Protein AF-A0A7X9GFM9-F1 (afdb_monomer_lite)

Secondary structure (DSSP, 8-state):
-HHHHHTT-S--------EEETTT--EEPPEEETTEEE-TTT----TTSEE--EE-SSSEE-TTTSPPPHHHHHHHHT---SS-EEEEEEE-TTS-EEEEEE---

Radius of gyration: 15.22 Å; chains: 1; bounding box: 36×32×39 Å

Foldseek 3Di:
DVVCVVVPPPDDDDWFQAKAFQPQGKGFHFQQDQFGTARPPPRDLQPVGMAGWGQQVNDIDGCSVPPDDNVSSVVVNPDDDPDWDWRMWTQGPVRDIDTDTDDDD

Sequence (105 aa):
WDYAYNIGIGYLGTNTPIDHCFVCGFQGDFEPTDEGFKCPECGNSDPDKCNVTKRTCGYLGNPVQRPMVHGRHEEISHRVKHMSGETGRVTLADGETREWFEETK

Structure (mmCIF, N/CA/C/O backbone):
data_AF-A0A7X9GFM9-F1
#
_entry.id   AF-A0A7X9GFM9-F1
#
loop_
_atom_site.group_PDB
_atom_site.id
_atom_site.type_symbol
_atom_site.label_atom_id
_atom_site.label_alt_id
_atom_site.label_comp_id
_atom_site.label_asym_id
_atom_site.label_entity_id
_atom_site.label_seq_id
_atom_site.pdbx_PDB_ins_code
_atom_site.Cartn_x
_atom_site.Cartn_y
_atom_site.Cartn_z
_atom_site.occupancy
_atom_site.B_iso_or_equiv
_atom_site.auth_seq_id
_atom_site.auth_comp_id
_atom_site.auth_asym_id
_atom_site.auth_atom_id
_atom_site.pdbx_PDB_model_num
ATOM 1 N N . TRP A 1 1 ? 11.678 13.894 -7.588 1.00 88.81 1 TRP A N 1
ATOM 2 C CA . TRP A 1 1 ? 12.018 13.200 -8.852 1.00 88.81 1 TRP A CA 1
ATOM 3 C C . TRP A 1 1 ? 13.160 13.870 -9.616 1.00 88.81 1 TRP A C 1
ATOM 5 O O . TRP A 1 1 ? 13.580 13.363 -10.650 1.00 88.81 1 TRP A O 1
ATOM 15 N N . ASP A 1 2 ? 13.722 14.942 -9.064 1.00 92.56 2 ASP A N 1
ATOM 16 C CA . ASP A 1 2 ? 14.742 15.789 -9.683 1.00 92.56 2 ASP A CA 1
ATOM 17 C C . ASP A 1 2 ? 15.992 15.015 -10.110 1.00 92.56 2 ASP A C 1
ATOM 19 O O . ASP A 1 2 ? 16.500 15.234 -11.203 1.00 92.56 2 ASP A O 1
ATOM 23 N N . TYR A 1 3 ? 16.440 14.040 -9.307 1.00 92.06 3 TYR A N 1
ATOM 24 C CA . TYR A 1 3 ? 17.568 13.173 -9.667 1.00 92.06 3 TYR A CA 1
ATOM 25 C C . TYR A 1 3 ? 17.367 12.484 -11.023 1.00 92.06 3 TYR A C 1
ATOM 27 O O . TYR A 1 3 ? 18.222 12.585 -11.897 1.00 92.06 3 TYR A O 1
ATOM 35 N N . ALA A 1 4 ? 16.222 11.822 -11.210 1.00 93.94 4 ALA A N 1
ATOM 36 C CA . ALA A 1 4 ? 15.923 11.074 -12.427 1.00 93.94 4 ALA A CA 1
ATOM 37 C C . ALA A 1 4 ? 15.825 11.990 -13.652 1.00 93.94 4 ALA A C 1
ATOM 39 O O . ALA A 1 4 ? 16.327 11.640 -14.718 1.00 93.94 4 ALA A O 1
ATOM 40 N N . TYR A 1 5 ? 15.247 13.181 -13.474 1.00 94.44 5 TYR A N 1
ATOM 41 C CA . TYR A 1 5 ? 15.206 14.211 -14.507 1.00 94.44 5 TYR A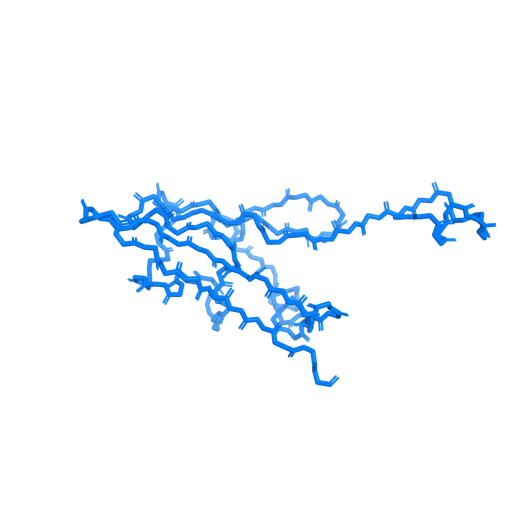 CA 1
ATOM 42 C C . TYR A 1 5 ? 16.617 14.667 -14.908 1.00 94.44 5 TYR A C 1
ATOM 44 O O . TYR A 1 5 ? 16.952 14.670 -16.090 1.00 94.44 5 TYR A O 1
ATOM 52 N N . ASN A 1 6 ? 17.470 14.972 -13.926 1.00 97.06 6 ASN A N 1
ATOM 53 C CA . ASN A 1 6 ? 18.812 15.511 -14.155 1.00 97.06 6 ASN A CA 1
ATOM 54 C C . ASN A 1 6 ? 19.743 14.549 -14.910 1.00 97.06 6 ASN A C 1
ATOM 56 O O . ASN A 1 6 ? 20.602 15.007 -15.659 1.00 97.06 6 ASN A O 1
ATOM 60 N N . ILE A 1 7 ? 19.586 13.233 -14.731 1.00 96.75 7 ILE A N 1
ATOM 61 C CA . ILE A 1 7 ? 20.410 12.219 -15.416 1.00 96.75 7 ILE A CA 1
ATOM 62 C C . ILE A 1 7 ? 19.761 11.659 -16.694 1.00 96.75 7 ILE A C 1
ATOM 64 O O . ILE A 1 7 ? 20.330 10.773 -17.328 1.00 96.75 7 ILE A O 1
ATOM 68 N N . GLY A 1 8 ? 18.580 12.158 -17.078 1.00 96.31 8 GLY A N 1
ATOM 69 C CA . GLY A 1 8 ? 17.916 11.799 -18.334 1.00 96.31 8 GLY A CA 1
ATOM 70 C C . GLY A 1 8 ? 17.096 10.502 -18.311 1.00 96.31 8 GLY A C 1
ATOM 71 O O . GLY A 1 8 ? 16.912 9.885 -19.360 1.00 96.31 8 GLY A O 1
ATOM 72 N N . ILE A 1 9 ? 16.578 10.065 -17.155 1.00 96.75 9 ILE A N 1
ATOM 73 C CA . ILE A 1 9 ? 15.629 8.939 -17.103 1.00 96.75 9 ILE A CA 1
ATOM 74 C C . ILE A 1 9 ? 14.291 9.381 -17.716 1.00 96.75 9 ILE A C 1
ATOM 76 O O . ILE A 1 9 ? 13.562 10.181 -17.134 1.00 96.75 9 ILE A O 1
ATOM 80 N N . GLY A 1 10 ? 13.947 8.820 -18.880 1.00 95.12 10 GLY A N 1
ATOM 81 C CA . GLY A 1 10 ? 12.733 9.177 -19.628 1.00 95.12 10 GLY A CA 1
ATOM 82 C C . GLY A 1 10 ? 11.418 8.624 -19.062 1.00 95.12 10 GLY A C 1
ATOM 83 O O . GLY A 1 10 ? 10.349 9.101 -19.436 1.00 95.12 10 GLY A O 1
ATOM 84 N N . TYR A 1 11 ? 11.468 7.631 -18.168 1.00 92.69 11 TYR A N 1
ATOM 85 C CA . TYR A 1 11 ? 10.281 7.070 -17.519 1.00 92.69 11 TYR A CA 1
ATOM 86 C C . TYR A 1 11 ? 10.605 6.566 -16.111 1.00 92.69 11 TYR A C 1
ATOM 88 O O . TYR A 1 11 ? 11.437 5.678 -15.935 1.00 92.69 11 TYR A O 1
ATOM 96 N N . LEU A 1 12 ? 9.924 7.126 -15.110 1.00 92.06 12 LEU A N 1
ATOM 97 C CA . LEU A 1 12 ? 10.033 6.737 -13.706 1.00 92.06 12 LEU A CA 1
ATOM 98 C C . LEU A 1 12 ? 8.641 6.741 -13.069 1.00 92.06 12 LEU A C 1
ATOM 100 O O . LEU A 1 12 ? 7.865 7.672 -13.271 1.00 92.06 12 LEU A O 1
ATOM 104 N N . GLY A 1 13 ? 8.351 5.732 -12.250 1.00 89.44 13 GLY A N 1
ATOM 105 C CA . GLY A 1 13 ? 7.181 5.712 -11.377 1.00 89.44 13 GLY A CA 1
ATOM 106 C C . GLY A 1 13 ? 7.573 5.310 -9.961 1.00 89.44 13 GLY A C 1
ATOM 107 O O . GLY A 1 13 ? 8.347 4.374 -9.772 1.00 89.44 13 GLY A O 1
ATOM 108 N N . THR A 1 14 ? 7.022 6.001 -8.966 1.00 89.31 14 THR A N 1
ATOM 109 C CA . THR A 1 14 ? 7.169 5.643 -7.550 1.00 89.31 14 THR A CA 1
ATOM 110 C C . THR A 1 14 ? 5.895 4.949 -7.077 1.00 89.31 14 THR A C 1
ATOM 112 O O . THR A 1 14 ? 4.791 5.390 -7.394 1.00 89.31 14 THR A O 1
ATOM 115 N N . ASN A 1 15 ? 6.038 3.846 -6.344 1.00 89.19 15 ASN A N 1
ATOM 116 C CA . ASN A 1 15 ? 4.908 3.182 -5.700 1.00 89.19 15 ASN A CA 1
ATOM 117 C C . ASN A 1 15 ? 4.706 3.788 -4.314 1.00 89.19 15 ASN A C 1
ATOM 119 O O . ASN A 1 15 ? 5.641 3.799 -3.516 1.00 89.19 15 ASN A O 1
ATOM 123 N N . THR A 1 16 ? 3.497 4.263 -4.036 1.00 87.69 16 THR A N 1
ATOM 124 C CA . THR A 1 16 ? 3.097 4.797 -2.732 1.00 87.69 16 THR A CA 1
ATOM 125 C C . THR A 1 16 ? 2.011 3.909 -2.125 1.00 87.69 16 THR A C 1
ATOM 127 O O . THR A 1 16 ? 1.209 3.349 -2.879 1.00 87.69 16 THR A O 1
ATOM 130 N N . PRO A 1 17 ? 1.978 3.752 -0.793 1.00 88.06 17 PRO A N 1
ATOM 131 C CA . PRO A 1 17 ? 0.871 3.079 -0.127 1.00 88.06 17 PRO A CA 1
ATOM 132 C C . PRO A 1 17 ? -0.390 3.943 -0.255 1.00 88.06 17 PRO A C 1
ATOM 134 O O . PRO A 1 17 ? -0.366 5.127 0.072 1.00 88.06 17 PRO A O 1
ATOM 137 N N . ILE A 1 18 ? -1.460 3.378 -0.812 1.00 92.56 18 ILE A N 1
ATOM 138 C CA . ILE A 1 18 ? -2.725 4.082 -1.092 1.00 92.56 18 ILE A CA 1
ATOM 139 C C . ILE A 1 18 ? -3.941 3.215 -0.746 1.00 92.56 18 ILE A C 1
ATOM 141 O O . ILE A 1 18 ? -5.028 3.420 -1.287 1.00 92.56 18 ILE A O 1
ATOM 145 N N . ASP A 1 19 ? -3.753 2.205 0.102 1.00 96.44 19 ASP A N 1
ATOM 146 C CA . ASP A 1 19 ? -4.831 1.302 0.474 1.00 96.44 19 ASP A CA 1
ATOM 147 C C . ASP A 1 19 ? -5.771 1.985 1.464 1.00 96.44 19 ASP A C 1
ATOM 149 O O . ASP A 1 19 ? -5.355 2.814 2.275 1.00 96.44 19 ASP A O 1
ATOM 153 N N . HIS A 1 20 ? -7.043 1.603 1.421 1.00 97.12 20 HIS A N 1
ATOM 154 C CA . HIS A 1 20 ? -8.069 2.155 2.290 1.00 97.12 20 HIS A CA 1
ATOM 155 C C . HIS A 1 20 ? -8.965 1.064 2.879 1.00 97.12 20 HIS A C 1
ATOM 157 O O . HIS A 1 20 ? -9.490 0.209 2.161 1.00 97.12 20 HIS A O 1
ATOM 163 N N . CYS A 1 21 ? -9.175 1.111 4.192 1.00 97.56 21 CYS A N 1
ATOM 164 C CA . CYS A 1 21 ? -10.093 0.235 4.906 1.00 97.56 21 CYS A CA 1
ATOM 165 C C . CYS A 1 21 ? -11.428 0.942 5.154 1.00 97.56 21 CYS A C 1
ATOM 167 O O . CYS A 1 21 ? -11.488 1.900 5.919 1.00 97.56 21 CYS A O 1
ATOM 169 N N . PHE A 1 22 ? -12.523 0.423 4.596 1.00 97.00 22 PHE A N 1
ATOM 170 C CA . PHE A 1 22 ? -13.860 0.990 4.807 1.00 97.00 22 PHE A CA 1
ATOM 171 C C . PHE A 1 22 ? -14.473 0.614 6.169 1.00 97.00 22 PHE A C 1
ATOM 173 O O . PHE A 1 22 ? -15.525 1.137 6.522 1.00 97.00 22 PHE A O 1
ATOM 180 N N . VAL A 1 23 ? -13.834 -0.279 6.937 1.00 97.25 23 VAL A N 1
ATOM 181 C CA . VAL A 1 23 ? -14.301 -0.691 8.274 1.00 97.25 23 VAL A CA 1
ATOM 182 C C . VAL A 1 23 ? -13.826 0.271 9.357 1.00 97.25 23 VAL A C 1
ATOM 184 O O . VAL A 1 23 ? -14.632 0.736 10.155 1.00 97.25 23 VAL A O 1
ATOM 187 N N . CYS A 1 24 ? -12.523 0.563 9.397 1.00 96.31 24 CYS A N 1
ATOM 188 C CA . CYS A 1 24 ? -11.933 1.412 10.435 1.00 96.31 24 CYS A CA 1
ATOM 189 C C . CYS A 1 24 ? -11.447 2.776 9.929 1.00 96.31 24 CYS A C 1
ATOM 191 O O . CYS A 1 24 ? -11.075 3.606 10.745 1.00 96.31 24 CYS A O 1
ATOM 193 N N . GLY A 1 25 ? -11.431 3.021 8.614 1.00 97.00 25 GLY A N 1
ATOM 194 C CA . GLY A 1 25 ? -10.940 4.274 8.027 1.00 97.00 25 GLY A CA 1
ATOM 195 C C . GLY A 1 25 ? -9.419 4.360 7.872 1.00 97.00 25 GLY A C 1
ATOM 196 O O . GLY A 1 25 ? -8.902 5.432 7.564 1.00 97.00 25 GLY A O 1
ATOM 197 N N . PHE A 1 26 ? -8.688 3.259 8.091 1.00 97.75 26 PHE A N 1
ATOM 198 C CA . PHE A 1 26 ? -7.241 3.213 7.872 1.00 97.75 26 PHE A CA 1
ATOM 199 C C . PHE A 1 26 ? -6.894 3.546 6.416 1.00 97.75 26 PHE A C 1
ATOM 201 O O . PHE A 1 26 ? -7.475 2.973 5.492 1.00 97.75 26 PHE A O 1
ATOM 208 N N . GLN A 1 27 ? -5.923 4.435 6.229 1.00 97.31 27 GLN A N 1
ATOM 209 C CA . GLN A 1 27 ? -5.321 4.812 4.954 1.00 97.31 27 GLN A CA 1
ATOM 210 C C . GLN A 1 27 ? -3.825 4.525 5.028 1.00 9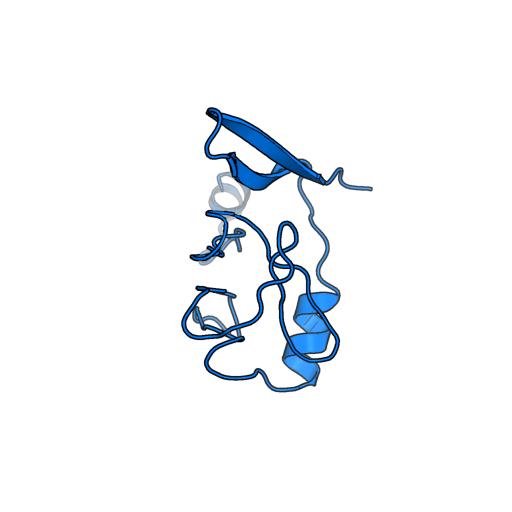7.31 27 GLN A C 1
ATOM 212 O O . GLN A 1 27 ? -3.162 5.031 5.927 1.00 97.31 27 GLN A O 1
ATOM 217 N N . GLY A 1 28 ? -3.279 3.725 4.117 1.00 95.69 28 GLY A N 1
ATOM 218 C CA . GLY A 1 28 ? -1.861 3.376 4.172 1.00 95.69 28 GLY A CA 1
ATOM 219 C C . GLY A 1 28 ? -1.518 2.085 3.452 1.00 95.69 28 GLY A C 1
ATOM 220 O O . GLY A 1 28 ? -2.076 1.780 2.403 1.00 95.69 28 GLY A O 1
ATOM 221 N N . ASP A 1 29 ? -0.551 1.352 3.990 1.00 95.31 29 ASP A N 1
ATOM 222 C CA . ASP A 1 29 ? -0.091 0.074 3.459 1.00 95.31 29 ASP A CA 1
ATOM 223 C C . ASP A 1 29 ? -0.737 -1.076 4.230 1.00 95.31 29 ASP A C 1
ATOM 225 O O . ASP A 1 29 ? -0.552 -1.213 5.439 1.00 95.31 29 ASP A O 1
ATOM 229 N N . PHE A 1 30 ? -1.516 -1.908 3.542 1.00 96.00 30 PHE A N 1
ATOM 230 C CA . PHE A 1 30 ? -2.017 -3.140 4.139 1.00 96.00 30 PHE A CA 1
ATOM 231 C C . PHE A 1 30 ? -0.886 -4.152 4.318 1.00 96.00 30 PHE A C 1
ATOM 233 O O . PHE A 1 30 ? -0.019 -4.296 3.452 1.00 96.00 30 PHE A O 1
ATOM 240 N N . GLU A 1 31 ? -0.950 -4.899 5.419 1.00 94.31 31 GLU A N 1
ATOM 241 C CA . GLU A 1 31 ? 0.021 -5.936 5.751 1.00 94.31 31 GLU A CA 1
ATOM 242 C C . GLU A 1 31 ? -0.159 -7.132 4.800 1.00 94.31 31 GLU A C 1
ATOM 244 O O . GLU A 1 31 ? -1.285 -7.636 4.671 1.00 94.31 31 GLU A O 1
ATOM 249 N N . PRO A 1 32 ? 0.907 -7.597 4.124 1.00 93.19 32 PRO A N 1
ATOM 250 C CA . PRO A 1 32 ? 0.852 -8.825 3.345 1.00 93.19 32 PRO A CA 1
ATOM 251 C C . PRO A 1 32 ? 0.694 -10.045 4.265 1.00 93.19 32 PRO A C 1
ATOM 253 O O . PRO A 1 32 ? 1.299 -10.128 5.330 1.00 93.19 32 PRO A O 1
ATOM 256 N N . THR A 1 33 ? -0.107 -11.013 3.837 1.00 90.62 33 THR A N 1
ATOM 257 C CA . THR A 1 33 ? -0.307 -12.317 4.486 1.00 90.62 33 THR A CA 1
ATOM 258 C C . THR A 1 33 ? -0.096 -13.436 3.471 1.00 90.62 33 THR A C 1
ATOM 260 O O . THR A 1 33 ? -0.043 -13.170 2.272 1.00 90.62 33 THR A O 1
ATOM 263 N N . ASP A 1 34 ? -0.040 -14.694 3.909 1.00 85.25 34 ASP A N 1
ATOM 264 C CA . ASP A 1 34 ? 0.100 -15.844 2.998 1.00 85.25 34 ASP A CA 1
ATOM 265 C C . ASP A 1 34 ? -1.031 -15.930 1.952 1.00 85.25 34 ASP A C 1
ATOM 267 O O . ASP A 1 34 ? -0.828 -16.421 0.842 1.00 85.25 34 ASP A O 1
ATOM 271 N N . GLU A 1 35 ? -2.217 -15.414 2.289 1.00 80.38 35 GLU A N 1
ATOM 272 C CA . GLU A 1 35 ? -3.423 -15.481 1.455 1.00 80.38 35 GLU A CA 1
ATOM 273 C C . GLU A 1 35 ? -3.779 -14.152 0.762 1.00 80.38 35 GLU A C 1
ATOM 275 O O . GLU A 1 35 ? -4.721 -14.105 -0.030 1.00 80.38 35 GLU A O 1
ATOM 280 N N . GLY A 1 36 ? -3.056 -13.058 1.029 1.00 89.00 36 GLY A N 1
ATOM 281 C CA . GLY A 1 36 ? -3.350 -11.753 0.436 1.00 89.00 36 GLY A CA 1
ATOM 282 C C . GLY A 1 36 ? -2.904 -10.578 1.297 1.00 89.00 36 GLY A C 1
ATOM 283 O O . GLY A 1 36 ? -1.72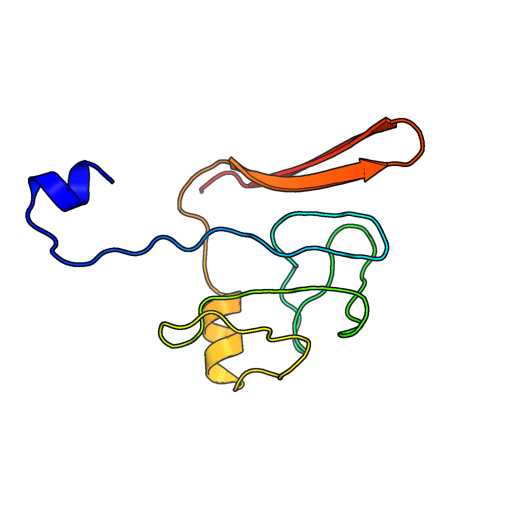8 -10.444 1.614 1.00 89.00 36 GLY A O 1
ATOM 284 N N . PHE A 1 37 ? -3.835 -9.680 1.621 1.00 94.38 37 PHE A N 1
ATOM 285 C CA . PHE A 1 37 ? -3.560 -8.462 2.383 1.00 94.38 37 PHE A CA 1
ATOM 286 C C . PHE A 1 37 ? -4.634 -8.239 3.446 1.00 94.38 37 PHE A C 1
ATOM 288 O O . PHE A 1 37 ? -5.816 -8.478 3.193 1.00 94.38 37 PHE A O 1
ATOM 295 N N . LYS A 1 38 ? -4.236 -7.731 4.614 1.00 95.81 38 LYS A N 1
ATOM 296 C CA . LYS A 1 38 ? -5.152 -7.362 5.703 1.00 95.81 38 LYS A CA 1
ATOM 297 C C . LYS A 1 38 ? -4.858 -5.957 6.224 1.00 95.81 38 LYS A C 1
ATOM 299 O O . LYS A 1 38 ? -3.719 -5.492 6.212 1.00 95.81 38 LYS A O 1
ATOM 304 N N . CYS A 1 39 ? -5.895 -5.283 6.704 1.00 96.81 39 CYS A N 1
ATOM 305 C CA . CYS A 1 39 ? -5.754 -3.994 7.368 1.00 96.81 39 CYS A CA 1
ATOM 306 C C . CYS A 1 39 ? -4.930 -4.162 8.661 1.00 96.81 39 CYS A C 1
ATOM 308 O O . CYS A 1 39 ? -5.323 -4.982 9.493 1.00 96.81 39 CYS A O 1
ATOM 310 N N . PRO A 1 40 ? -3.866 -3.371 8.896 1.00 96.31 40 PRO A N 1
ATOM 311 C CA . PRO A 1 40 ? -3.038 -3.508 10.097 1.00 96.31 40 PRO A CA 1
ATOM 312 C C . PRO A 1 40 ? -3.759 -3.053 11.377 1.00 96.31 40 PRO A C 1
ATOM 314 O O . PRO A 1 40 ? -3.451 -3.544 12.454 1.00 96.31 40 PRO A O 1
ATOM 317 N N . GLU A 1 41 ? -4.744 -2.152 11.268 1.00 95.94 41 GLU A N 1
ATOM 318 C CA . GLU A 1 41 ? -5.533 -1.693 12.424 1.00 95.94 41 GLU A CA 1
ATOM 319 C C . GLU A 1 41 ? -6.588 -2.711 12.889 1.00 95.94 41 GLU A C 1
ATOM 321 O O . GLU A 1 41 ? -6.654 -3.051 14.064 1.00 95.94 41 GLU A O 1
ATOM 326 N N . CYS A 1 42 ? -7.454 -3.185 11.985 1.00 96.00 42 CYS A N 1
ATOM 327 C CA . CYS A 1 42 ? -8.627 -3.992 12.358 1.00 96.00 42 CYS A CA 1
ATOM 328 C C . CYS A 1 42 ? -8.624 -5.420 11.795 1.00 96.00 42 CYS A C 1
ATOM 330 O O . CYS A 1 42 ? -9.580 -6.161 12.007 1.00 96.00 42 CYS A O 1
ATOM 332 N N . GLY A 1 43 ? -7.595 -5.806 11.036 1.00 96.06 43 GLY A N 1
ATOM 333 C CA . GLY A 1 43 ? -7.488 -7.131 10.421 1.00 96.06 43 GLY A CA 1
ATOM 334 C C . GLY A 1 43 ? -8.407 -7.369 9.218 1.00 96.06 43 GLY A C 1
ATOM 335 O O . GLY A 1 43 ? -8.422 -8.476 8.691 1.00 96.06 43 GLY A O 1
ATOM 336 N N . ASN A 1 44 ? -9.165 -6.364 8.763 1.00 96.31 44 ASN A N 1
ATOM 337 C CA . ASN A 1 44 ? -10.093 -6.519 7.643 1.00 96.31 44 ASN A CA 1
ATOM 338 C C . ASN A 1 44 ? -9.385 -6.969 6.351 1.00 96.31 44 ASN A C 1
ATOM 340 O O . ASN A 1 44 ? -8.453 -6.307 5.889 1.00 96.31 44 ASN A O 1
ATOM 344 N N . SER A 1 45 ? -9.893 -8.041 5.749 1.00 93.94 45 SER A N 1
ATOM 345 C CA . SER A 1 45 ? -9.486 -8.585 4.446 1.00 93.94 45 SER A CA 1
ATOM 346 C C . SER A 1 45 ? -10.680 -8.805 3.502 1.00 93.94 45 SER A C 1
ATOM 348 O O . SER A 1 45 ? -10.532 -9.433 2.458 1.00 93.94 45 SER A O 1
ATOM 350 N N . ASP A 1 46 ? -11.865 -8.291 3.855 1.00 93.88 46 ASP A N 1
ATOM 351 C CA . ASP A 1 46 ? -13.080 -8.392 3.041 1.00 93.88 46 ASP A CA 1
ATOM 352 C C . ASP A 1 46 ? -12.957 -7.510 1.774 1.00 93.88 46 ASP A C 1
ATOM 354 O O . ASP A 1 46 ? -12.857 -6.282 1.913 1.00 93.88 46 ASP A O 1
ATOM 358 N N . PRO A 1 47 ? -12.991 -8.090 0.553 1.00 92.44 47 PRO A N 1
ATOM 359 C CA . PRO A 1 47 ? -12.832 -7.359 -0.709 1.00 92.44 47 PRO A CA 1
ATOM 360 C C . PRO A 1 47 ? -13.883 -6.280 -0.976 1.00 92.44 47 PRO A C 1
ATOM 362 O O . PRO A 1 47 ? -13.621 -5.357 -1.752 1.00 92.44 47 PRO A O 1
ATOM 365 N N . ASP A 1 48 ? -15.054 -6.381 -0.346 1.00 95.38 48 ASP A N 1
ATOM 366 C CA . ASP A 1 48 ? -16.131 -5.398 -0.480 1.00 95.38 48 ASP A CA 1
ATOM 367 C C . ASP A 1 48 ? -15.990 -4.256 0.538 1.00 95.38 48 ASP A C 1
ATOM 369 O O . ASP A 1 48 ? -16.652 -3.221 0.429 1.00 95.38 48 ASP A O 1
ATOM 373 N N . LYS A 1 49 ? -15.107 -4.417 1.533 1.00 96.50 49 LYS A N 1
ATOM 374 C CA . LYS A 1 49 ? -14.879 -3.453 2.622 1.00 96.50 49 LYS A CA 1
ATOM 375 C C . LYS A 1 49 ? -13.447 -2.930 2.690 1.00 96.50 49 LYS A C 1
ATOM 377 O O . LYS A 1 49 ? -13.076 -2.265 3.662 1.00 96.50 49 LYS A O 1
ATOM 382 N N . CYS A 1 50 ? -12.640 -3.157 1.664 1.00 95.94 50 CYS A N 1
ATOM 383 C CA . CYS A 1 50 ? -11.366 -2.474 1.499 1.00 95.94 50 CYS A CA 1
ATOM 384 C C . CYS A 1 50 ? -11.063 -2.188 0.029 1.00 95.94 50 CYS A C 1
ATOM 386 O O . CYS A 1 50 ? -11.565 -2.834 -0.888 1.00 95.94 50 CYS A O 1
ATOM 388 N N . ASN A 1 51 ? -10.204 -1.203 -0.192 1.00 95.19 51 ASN A N 1
ATOM 389 C CA . ASN A 1 51 ? -9.554 -0.993 -1.469 1.00 95.19 51 ASN A CA 1
ATOM 390 C C . ASN A 1 51 ? -8.049 -1.102 -1.255 1.00 95.19 51 ASN A C 1
ATOM 392 O O . ASN A 1 51 ? -7.417 -0.150 -0.810 1.00 95.19 51 ASN A O 1
ATOM 396 N N . VAL A 1 52 ? -7.490 -2.271 -1.549 1.00 94.81 52 VAL A N 1
ATOM 397 C CA . VAL A 1 52 ? -6.041 -2.474 -1.577 1.00 94.81 52 VAL A CA 1
ATOM 398 C C . VAL A 1 52 ? -5.610 -2.247 -3.012 1.00 94.81 52 VAL A C 1
ATOM 400 O O . VAL A 1 52 ? -6.097 -2.940 -3.893 1.00 94.81 52 VAL A O 1
ATOM 403 N N . THR A 1 53 ? -4.743 -1.281 -3.292 1.00 93.94 53 THR A N 1
ATOM 404 C CA . THR A 1 53 ? -4.311 -0.976 -4.660 1.00 93.94 53 THR A CA 1
ATOM 405 C C . THR A 1 53 ? -2.798 -1.055 -4.748 1.00 93.94 53 THR A C 1
ATOM 407 O O . THR A 1 53 ? -2.072 -0.215 -4.224 1.00 93.94 53 THR A O 1
ATOM 410 N N . LYS A 1 54 ? -2.301 -2.053 -5.483 1.00 92.12 54 LYS A N 1
ATOM 411 C CA . LYS A 1 54 ? -0.864 -2.275 -5.676 1.00 92.12 54 LYS A CA 1
ATOM 412 C C . LYS A 1 54 ? -0.493 -2.162 -7.148 1.00 92.12 54 LYS A C 1
ATOM 414 O O . LYS A 1 54 ? -1.248 -2.570 -8.034 1.00 92.12 54 LYS A O 1
ATOM 419 N N . ARG A 1 55 ? 0.723 -1.681 -7.428 1.00 90.75 55 ARG A N 1
ATOM 420 C CA . ARG A 1 55 ? 1.298 -1.797 -8.774 1.00 90.75 55 ARG A CA 1
ATOM 421 C C . ARG A 1 55 ? 1.731 -3.236 -9.022 1.00 90.75 55 ARG A C 1
ATOM 423 O O . ARG A 1 55 ? 2.675 -3.738 -8.402 1.00 90.75 55 ARG A O 1
ATOM 430 N N . THR A 1 56 ? 1.051 -3.886 -9.957 1.00 83.25 56 THR A N 1
ATOM 431 C CA . THR A 1 56 ? 1.332 -5.256 -10.386 1.00 83.25 56 THR A CA 1
ATOM 432 C C . THR A 1 56 ? 2.352 -5.192 -11.531 1.00 83.25 56 THR A C 1
ATOM 434 O O . THR A 1 56 ? 3.443 -4.673 -11.342 1.00 83.25 56 THR A O 1
ATOM 437 N N . CYS A 1 57 ? 2.044 -5.581 -12.756 1.00 82.12 57 CYS A N 1
ATOM 438 C CA . CYS A 1 57 ? 3.003 -5.605 -13.864 1.00 82.12 57 CYS A CA 1
ATOM 439 C C . CYS A 1 57 ? 3.070 -4.274 -14.643 1.00 82.12 57 CYS A C 1
ATOM 441 O O . CYS A 1 57 ? 3.187 -4.272 -15.862 1.00 82.12 57 CYS A O 1
ATOM 443 N N . GLY A 1 58 ? 2.939 -3.142 -13.944 1.00 83.00 58 GLY A N 1
ATOM 444 C CA . GLY A 1 58 ? 2.933 -1.789 -14.521 1.00 83.00 58 GLY A CA 1
ATOM 445 C C . GLY A 1 58 ? 1.618 -1.038 -14.308 1.00 83.00 58 GLY A C 1
ATOM 446 O O . GLY A 1 58 ? 1.646 0.175 -14.107 1.00 83.00 58 GLY A O 1
ATOM 447 N N . TYR A 1 59 ? 0.495 -1.753 -14.221 1.00 88.62 59 TYR A N 1
ATOM 448 C CA . TYR A 1 59 ? -0.813 -1.187 -13.875 1.00 88.62 59 TYR A CA 1
ATOM 449 C C . TYR A 1 59 ? -1.110 -1.282 -12.377 1.00 88.62 59 TYR A C 1
ATOM 451 O O . TYR A 1 59 ? -0.517 -2.089 -11.654 1.00 88.62 59 TYR A O 1
ATOM 459 N N . LEU A 1 60 ? -2.046 -0.449 -11.926 1.00 91.69 60 LEU A N 1
ATOM 460 C CA . LEU A 1 60 ? -2.653 -0.559 -10.606 1.00 91.69 60 LEU A CA 1
ATOM 461 C C . LEU A 1 60 ? -3.736 -1.641 -10.643 1.00 91.69 60 LEU A C 1
ATOM 463 O O . LEU A 1 60 ? -4.538 -1.684 -11.574 1.00 91.69 60 LEU A O 1
ATOM 467 N N . GLY A 1 61 ? -3.738 -2.520 -9.648 1.00 90.31 61 GLY A N 1
ATOM 468 C CA . GLY A 1 61 ? -4.746 -3.563 -9.488 1.00 90.31 61 GLY A CA 1
ATOM 469 C C . GLY A 1 61 ? -5.084 -3.783 -8.021 1.00 90.31 61 GLY A C 1
ATOM 470 O O . GLY A 1 61 ? -4.295 -3.420 -7.146 1.00 90.31 61 GLY A O 1
ATOM 471 N N . ASN A 1 62 ? -6.245 -4.393 -7.774 1.00 89.56 62 ASN A N 1
ATOM 472 C CA . ASN A 1 62 ? -6.715 -4.700 -6.429 1.00 89.56 62 ASN A CA 1
ATOM 473 C C . ASN A 1 62 ? -6.526 -6.194 -6.111 1.00 89.56 62 ASN A C 1
ATOM 475 O O . ASN A 1 62 ? -7.297 -7.014 -6.618 1.00 89.56 62 ASN A O 1
ATOM 479 N N . PRO A 1 63 ? -5.498 -6.567 -5.320 1.00 85.69 63 PRO A N 1
ATOM 480 C CA . PRO A 1 63 ? -5.171 -7.962 -5.049 1.00 85.69 63 PRO A CA 1
ATOM 481 C C . PRO A 1 63 ? -6.177 -8.656 -4.128 1.00 85.69 63 PRO A C 1
ATOM 483 O O . PRO A 1 63 ? -6.231 -9.880 -4.138 1.00 85.69 63 PRO A O 1
ATOM 486 N N . VAL A 1 64 ? -6.974 -7.907 -3.360 1.00 84.56 64 VAL A N 1
ATOM 487 C CA . VAL A 1 64 ? -8.007 -8.490 -2.492 1.00 84.56 64 VAL A CA 1
ATOM 488 C C . VAL A 1 64 ? -9.257 -8.834 -3.309 1.00 84.56 64 VAL A C 1
ATOM 490 O O . V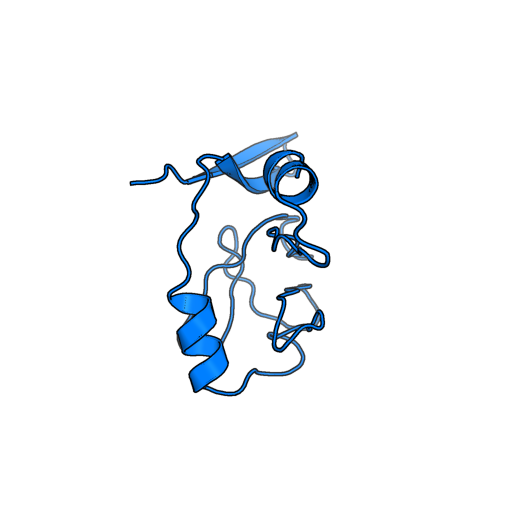AL A 1 64 ? -9.852 -9.886 -3.109 1.00 84.56 64 VAL A O 1
ATOM 493 N N . GLN A 1 65 ? -9.617 -8.007 -4.299 1.00 86.31 65 GLN A N 1
ATOM 494 C CA . GLN A 1 65 ? -10.728 -8.299 -5.220 1.00 86.31 65 GLN A CA 1
ATOM 495 C C . GLN A 1 65 ? -10.375 -9.334 -6.290 1.00 86.31 65 GLN A C 1
ATOM 497 O O . GLN A 1 65 ? -11.206 -10.158 -6.669 1.00 86.31 65 GLN A O 1
ATOM 502 N N . ARG A 1 66 ? -9.148 -9.285 -6.815 1.00 86.75 66 ARG A N 1
ATOM 503 C CA . ARG A 1 66 ? -8.646 -10.252 -7.790 1.00 86.75 66 ARG A CA 1
ATOM 504 C C . ARG A 1 66 ? -7.285 -10.769 -7.324 1.00 86.75 66 ARG A C 1
ATOM 506 O O . ARG A 1 66 ? -6.285 -10.085 -7.563 1.00 86.75 66 ARG A O 1
ATOM 513 N N . PRO A 1 67 ? -7.241 -11.970 -6.719 1.00 83.31 67 PRO A N 1
ATOM 514 C CA . PRO A 1 67 ? -6.015 -12.544 -6.187 1.00 83.31 67 PRO A CA 1
ATOM 515 C C . PRO A 1 67 ? -4.871 -12.545 -7.198 1.00 83.31 67 PRO A C 1
ATOM 517 O O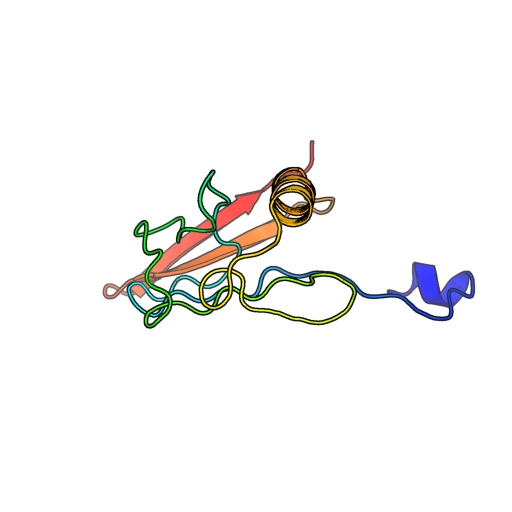 . PRO A 1 67 ? -5.043 -12.844 -8.386 1.00 83.31 67 PRO A O 1
ATOM 520 N N . MET A 1 68 ? -3.689 -12.177 -6.713 1.00 84.81 68 MET A N 1
ATOM 521 C CA . MET A 1 68 ? -2.465 -12.166 -7.503 1.00 84.81 68 MET A CA 1
ATOM 522 C C . MET A 1 68 ? -1.955 -13.582 -7.753 1.00 84.81 68 MET A C 1
ATOM 524 O O . MET A 1 68 ? -2.200 -14.502 -6.979 1.00 84.81 68 MET A O 1
ATOM 528 N N . VAL A 1 69 ? -1.172 -13.748 -8.819 1.00 88.50 69 VAL A N 1
ATOM 529 C CA . VAL A 1 69 ? -0.370 -14.965 -8.987 1.00 88.50 69 VAL A CA 1
ATOM 530 C C . VAL A 1 69 ? 0.665 -15.064 -7.863 1.00 88.50 69 VAL A C 1
ATOM 532 O O . VAL A 1 69 ? 1.276 -14.059 -7.500 1.00 88.50 69 VAL A O 1
ATOM 535 N N . HIS A 1 70 ? 0.889 -16.275 -7.353 1.00 89.12 70 HIS A N 1
ATOM 536 C CA . HIS A 1 70 ? 1.715 -16.537 -6.169 1.00 89.12 70 HIS A CA 1
ATOM 537 C C . HIS A 1 70 ? 3.084 -15.836 -6.198 1.00 89.12 70 HIS A C 1
ATOM 539 O O . HIS A 1 70 ? 3.365 -15.020 -5.328 1.00 89.12 70 HIS A O 1
ATOM 545 N N . GLY A 1 71 ? 3.882 -16.024 -7.255 1.00 89.94 71 GLY A N 1
ATOM 546 C CA . GLY A 1 71 ? 5.208 -15.394 -7.339 1.00 89.94 71 GLY A CA 1
ATOM 547 C C . GLY A 1 71 ? 5.176 -13.858 -7.371 1.00 89.94 71 GLY A C 1
ATOM 548 O O . GLY A 1 71 ? 6.130 -13.206 -6.953 1.00 89.94 71 GLY A O 1
ATOM 549 N N . ARG A 1 72 ? 4.072 -13.245 -7.827 1.00 89.88 72 ARG A N 1
ATOM 550 C CA . ARG A 1 72 ? 3.907 -11.784 -7.763 1.00 89.88 72 ARG A CA 1
ATOM 551 C C . ARG A 1 72 ? 3.615 -11.320 -6.341 1.00 89.88 72 ARG A C 1
ATOM 553 O O . ARG A 1 72 ? 4.087 -10.257 -5.946 1.00 89.88 72 ARG A O 1
ATOM 560 N N . HIS A 1 73 ? 2.822 -12.096 -5.612 1.00 90.62 73 HIS A N 1
ATOM 561 C CA . HIS A 1 73 ? 2.523 -11.839 -4.211 1.00 90.62 73 HIS A CA 1
ATOM 562 C C . HIS A 1 73 ? 3.777 -11.968 -3.345 1.00 90.62 73 HIS A C 1
ATOM 564 O O . HIS A 1 73 ? 4.066 -11.071 -2.556 1.00 90.62 73 HIS A O 1
ATOM 570 N N . GLU A 1 74 ? 4.580 -13.012 -3.575 1.00 91.62 74 GLU A N 1
ATOM 571 C CA . GLU A 1 74 ? 5.877 -13.181 -2.914 1.00 91.62 74 GLU A CA 1
ATOM 572 C C . GLU A 1 74 ? 6.813 -12.003 -3.196 1.00 91.62 74 GLU A C 1
ATOM 574 O O . GLU A 1 74 ? 7.385 -11.445 -2.264 1.00 91.62 74 GLU A O 1
ATOM 579 N N . GLU A 1 75 ? 6.938 -11.565 -4.454 1.00 91.38 75 GLU A N 1
ATOM 580 C CA . GLU A 1 75 ? 7.782 -10.413 -4.797 1.00 91.38 75 GLU A CA 1
ATOM 581 C C . GLU A 1 75 ? 7.350 -9.142 -4.060 1.00 91.38 75 GLU A C 1
ATOM 583 O O . GLU A 1 75 ? 8.191 -8.450 -3.492 1.00 91.38 75 GLU A O 1
ATOM 588 N N . ILE A 1 76 ? 6.047 -8.837 -4.044 1.00 89.75 76 ILE A N 1
ATOM 589 C CA . ILE A 1 76 ? 5.528 -7.641 -3.369 1.00 89.75 76 ILE A CA 1
ATOM 590 C C . ILE A 1 76 ? 5.737 -7.725 -1.855 1.00 89.75 76 ILE A C 1
ATOM 592 O O . ILE A 1 76 ? 6.110 -6.719 -1.255 1.00 89.75 76 ILE A O 1
ATOM 596 N N . SER A 1 77 ? 5.536 -8.899 -1.259 1.00 90.25 77 SER A N 1
ATOM 597 C CA . SER A 1 77 ? 5.676 -9.114 0.187 1.00 90.25 77 SER A CA 1
ATOM 598 C C . SER A 1 77 ? 7.119 -8.950 0.677 1.00 90.25 77 SER A C 1
ATOM 600 O O . SER A 1 77 ? 7.335 -8.574 1.823 1.00 90.25 77 SER A O 1
ATOM 602 N N . HIS A 1 78 ? 8.110 -9.174 -0.192 1.00 91.00 78 HIS A N 1
ATOM 603 C CA . HIS A 1 78 ? 9.529 -8.970 0.119 1.00 91.00 78 HIS A CA 1
ATOM 604 C C . HIS A 1 78 ? 10.037 -7.549 -0.173 1.00 91.00 78 HIS A C 1
ATOM 606 O O . HIS A 1 78 ? 11.224 -7.269 0.016 1.00 91.00 78 HIS A O 1
ATOM 612 N N . ARG A 1 79 ? 9.183 -6.633 -0.650 1.00 89.25 79 ARG A N 1
ATOM 613 C CA . ARG A 1 79 ? 9.597 -5.242 -0.871 1.00 89.25 79 ARG A CA 1
ATOM 614 C C . ARG A 1 79 ? 9.899 -4.563 0.451 1.00 89.25 79 ARG A C 1
ATOM 616 O O . ARG A 1 79 ? 9.118 -4.638 1.391 1.00 89.25 79 ARG A O 1
ATOM 623 N N . VAL A 1 80 ? 10.989 -3.809 0.467 1.00 88.56 80 VAL A N 1
ATOM 624 C CA . VAL A 1 80 ? 11.363 -2.960 1.599 1.00 88.56 80 VAL A CA 1
ATOM 625 C C . VAL A 1 80 ? 11.076 -1.497 1.285 1.00 88.56 80 VAL A C 1
ATOM 627 O O . VAL A 1 80 ? 11.055 -1.081 0.120 1.00 88.56 80 VAL A O 1
ATOM 630 N N . LYS A 1 81 ? 10.859 -0.695 2.325 1.00 88.38 81 LYS A N 1
ATOM 631 C CA . LYS A 1 81 ? 10.818 0.759 2.188 1.00 88.38 81 LYS A CA 1
ATOM 632 C C . LYS A 1 81 ? 12.240 1.297 2.112 1.00 88.38 81 LYS A C 1
ATOM 634 O O . LYS A 1 81 ? 13.125 0.866 2.841 1.00 88.38 81 LYS A O 1
ATOM 639 N N . HIS A 1 82 ? 12.447 2.249 1.209 1.00 89.12 82 HIS A N 1
ATOM 640 C CA . HIS A 1 82 ? 13.736 2.926 1.019 1.00 89.12 82 HIS A CA 1
ATOM 641 C C . HIS A 1 82 ? 13.743 4.357 1.566 1.00 89.12 82 HIS A C 1
ATOM 643 O O . HIS A 1 82 ? 14.745 5.051 1.447 1.00 89.12 82 HIS A O 1
ATOM 649 N N . MET A 1 83 ? 12.626 4.804 2.141 1.00 88.44 83 MET A N 1
ATOM 650 C CA . MET A 1 83 ? 12.474 6.115 2.765 1.00 88.44 83 MET A CA 1
ATOM 651 C C . MET A 1 83 ? 11.808 5.915 4.122 1.00 88.44 83 MET A C 1
ATOM 653 O O . MET A 1 83 ? 10.771 5.251 4.172 1.00 88.44 83 MET A O 1
ATOM 657 N N . SER A 1 84 ? 12.380 6.481 5.188 1.00 92.62 84 SER A N 1
ATOM 658 C CA . SER A 1 84 ? 11.698 6.535 6.483 1.00 92.62 84 SER A CA 1
ATOM 659 C C . SER A 1 84 ? 10.476 7.437 6.367 1.00 92.62 84 SER A C 1
ATOM 661 O O . SER A 1 84 ? 10.555 8.504 5.749 1.00 92.62 84 SER A O 1
ATOM 663 N N . GLY A 1 85 ? 9.352 7.030 6.943 1.00 91.94 85 GLY A N 1
ATOM 664 C CA . GLY A 1 85 ? 8.125 7.802 6.805 1.00 91.94 85 GLY A CA 1
ATOM 665 C C . GLY A 1 85 ? 6.875 7.107 7.315 1.00 91.94 85 GLY A C 1
ATOM 666 O O . GLY A 1 85 ? 6.893 5.946 7.724 1.00 91.94 85 GLY A O 1
ATOM 667 N N . GLU A 1 86 ? 5.775 7.854 7.245 1.00 93.31 86 GLU A N 1
ATOM 668 C CA . GLU A 1 86 ? 4.433 7.350 7.507 1.00 93.31 86 GLU A CA 1
ATOM 669 C C . GLU A 1 86 ? 4.069 6.267 6.480 1.00 93.31 86 GLU A C 1
ATOM 671 O O . GLU A 1 86 ? 4.153 6.473 5.265 1.00 93.31 86 GLU A O 1
ATOM 676 N N . THR A 1 87 ? 3.663 5.103 6.975 1.00 93.44 87 THR A N 1
ATOM 677 C CA . THR A 1 87 ? 3.174 3.971 6.178 1.00 93.44 87 THR A CA 1
ATOM 678 C C . THR A 1 87 ? 1.671 3.777 6.313 1.00 93.44 87 THR A C 1
ATOM 680 O O . THR A 1 87 ? 1.077 3.041 5.527 1.00 93.44 87 THR A O 1
ATOM 683 N N . GLY A 1 88 ? 1.032 4.479 7.245 1.00 95.69 88 GLY A N 1
ATOM 684 C CA . GLY A 1 88 ? -0.412 4.574 7.307 1.00 95.69 88 GLY A CA 1
ATOM 685 C C . GLY A 1 88 ? -0.908 5.396 8.480 1.00 95.69 88 GLY A C 1
ATOM 686 O O . GLY A 1 88 ? -0.149 5.765 9.373 1.00 95.69 88 GLY A O 1
ATOM 687 N N . ARG A 1 89 ? -2.213 5.643 8.485 1.00 96.81 89 ARG A N 1
ATOM 688 C CA . ARG A 1 89 ? -2.903 6.438 9.491 1.00 96.81 89 ARG A CA 1
ATOM 689 C C . ARG A 1 89 ? -4.370 6.060 9.579 1.00 96.81 89 ARG A C 1
ATOM 691 O O . ARG A 1 89 ? -4.995 5.678 8.592 1.00 96.81 89 ARG A O 1
ATOM 698 N N . VAL A 1 90 ? -4.944 6.226 10.762 1.00 97.00 90 VAL A N 1
ATOM 699 C CA . VAL A 1 90 ? -6.387 6.167 10.993 1.00 97.00 90 VAL A CA 1
ATOM 700 C C . VAL A 1 90 ? -6.797 7.267 11.966 1.00 97.00 90 VAL A C 1
ATOM 702 O O . VAL A 1 90 ? -6.078 7.551 12.923 1.00 97.00 90 VAL A O 1
ATOM 705 N N . THR A 1 91 ? -7.956 7.879 11.724 1.00 94.81 91 THR A N 1
ATOM 706 C CA . THR A 1 91 ? -8.605 8.788 12.677 1.00 94.81 91 THR A CA 1
ATOM 707 C C . THR A 1 91 ? -9.783 8.056 13.304 1.00 94.81 91 THR A C 1
ATOM 709 O O . THR A 1 91 ? -10.706 7.648 12.599 1.00 94.81 91 THR A O 1
ATOM 712 N N . LEU A 1 92 ? -9.733 7.864 14.618 1.00 90.69 92 LEU A N 1
ATOM 713 C CA . LEU A 1 92 ? -10.741 7.154 15.393 1.00 90.69 92 LEU A CA 1
ATOM 714 C C . LEU A 1 92 ? -11.966 8.039 15.667 1.00 90.69 92 LEU A C 1
ATOM 716 O O . LEU A 1 92 ? -11.950 9.256 15.475 1.00 90.69 92 LEU A O 1
ATOM 720 N N . ALA A 1 93 ? -13.053 7.414 16.124 1.00 88.81 93 ALA A N 1
ATOM 721 C CA . ALA A 1 93 ? -14.327 8.094 16.369 1.00 88.81 93 ALA A CA 1
ATOM 722 C C . ALA A 1 93 ? -14.271 9.133 17.507 1.00 88.81 93 ALA A C 1
ATOM 724 O O . ALA A 1 93 ? -15.073 10.063 17.524 1.00 88.81 93 ALA A O 1
ATOM 725 N N . ASP A 1 94 ? -13.336 8.982 18.444 1.00 91.62 94 ASP A N 1
ATOM 726 C CA . ASP A 1 94 ? -13.057 9.935 19.527 1.00 91.62 94 ASP A CA 1
ATOM 727 C C . ASP A 1 94 ? -12.165 11.112 19.085 1.00 91.62 94 ASP A C 1
ATOM 729 O O . ASP A 1 94 ? -11.934 12.039 19.862 1.00 91.62 94 ASP A O 1
ATOM 733 N N . GLY A 1 95 ? -11.707 11.111 17.829 1.00 90.50 95 GLY A N 1
ATOM 734 C CA . GLY A 1 95 ? -10.825 12.124 17.259 1.00 90.50 95 GLY A CA 1
ATOM 735 C C . GLY A 1 95 ? -9.334 11.837 17.444 1.00 90.50 95 GLY A C 1
ATOM 736 O O . GLY A 1 95 ? -8.518 12.599 16.920 1.00 90.50 95 GLY A O 1
ATOM 737 N N . GLU A 1 96 ? -8.950 10.755 18.130 1.00 94.19 96 GLU A N 1
ATOM 738 C CA . GLU A 1 96 ? -7.548 10.348 18.198 1.00 94.19 96 GLU A CA 1
ATOM 739 C C . GLU A 1 96 ? -7.046 9.895 16.824 1.00 94.19 96 GLU A C 1
ATOM 741 O O . GLU A 1 96 ? -7.759 9.282 16.029 1.00 94.19 96 GLU A O 1
ATOM 746 N N . THR A 1 97 ? -5.784 10.196 16.532 1.00 94.88 97 THR A N 1
ATOM 747 C CA . THR A 1 97 ? -5.104 9.684 15.343 1.00 94.88 97 THR A CA 1
ATOM 748 C C . THR A 1 97 ? -4.091 8.633 15.766 1.00 94.88 97 THR A C 1
ATOM 750 O O . THR A 1 97 ? -3.287 8.879 16.664 1.00 94.88 97 THR A O 1
ATOM 753 N N . ARG A 1 98 ? -4.082 7.495 15.071 1.00 95.31 98 ARG A N 1
ATOM 754 C CA . ARG A 1 98 ? -2.973 6.537 15.114 1.00 95.31 98 ARG A CA 1
ATOM 755 C C . ARG A 1 98 ? -2.238 6.550 13.787 1.00 95.31 98 ARG A C 1
ATOM 757 O O . ARG A 1 98 ? -2.871 6.614 12.734 1.00 95.31 98 ARG A O 1
ATOM 764 N N . GLU A 1 99 ? -0.918 6.489 13.856 1.00 95.38 99 GLU A N 1
ATOM 765 C CA . GLU A 1 99 ? -0.018 6.554 12.706 1.00 95.38 99 GLU A CA 1
ATOM 766 C C . GLU A 1 99 ? 0.938 5.358 12.757 1.00 95.38 99 GLU A C 1
ATOM 768 O O . GLU A 1 99 ? 1.376 4.933 13.828 1.00 95.38 99 GLU A O 1
ATOM 773 N N . TRP A 1 100 ? 1.246 4.810 11.588 1.00 94.25 100 TRP A N 1
ATOM 774 C CA . TRP A 1 100 ? 2.237 3.768 11.383 1.00 94.25 100 TRP A CA 1
ATOM 775 C C . TRP A 1 100 ? 3.429 4.418 10.716 1.00 94.25 100 TRP A C 1
ATOM 777 O O . TRP A 1 100 ? 3.283 5.178 9.758 1.00 94.25 100 TRP A O 1
ATOM 787 N N . PHE A 1 101 ? 4.609 4.114 11.229 1.00 93.38 101 PHE A N 1
ATOM 788 C CA . PHE A 1 10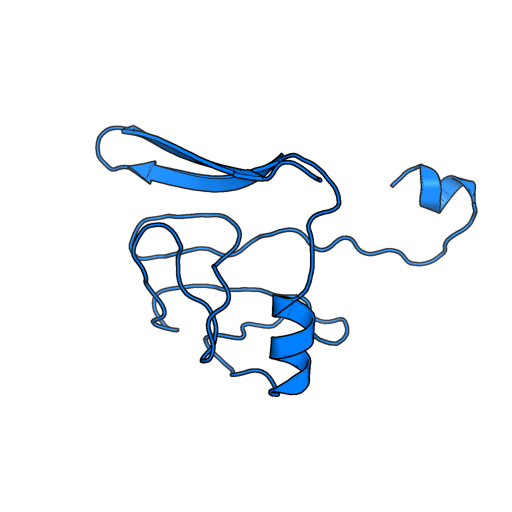1 ? 5.854 4.668 10.741 1.00 93.38 101 PHE A CA 1
ATOM 789 C C . PHE A 1 101 ? 6.855 3.537 10.572 1.00 93.38 101 PHE A C 1
ATOM 791 O O . PHE A 1 101 ? 6.925 2.634 11.407 1.00 93.38 101 PHE A O 1
ATOM 798 N N . GLU A 1 102 ? 7.631 3.591 9.500 1.00 90.44 102 GLU A N 1
ATOM 799 C CA . GLU A 1 102 ? 8.724 2.657 9.270 1.00 90.44 102 GLU A CA 1
ATOM 800 C C . GLU A 1 102 ? 10.024 3.443 9.116 1.00 90.44 102 GLU A C 1
ATOM 802 O O . GLU A 1 102 ? 10.097 4.407 8.352 1.00 90.44 102 GLU A O 1
ATOM 807 N N . GLU A 1 103 ? 11.048 3.041 9.867 1.00 88.88 103 GLU A N 1
ATOM 808 C CA . GLU A 1 103 ? 12.406 3.547 9.702 1.00 88.88 103 GLU A CA 1
ATOM 809 C C . GLU A 1 103 ? 13.174 2.639 8.746 1.00 88.88 103 GLU A C 1
ATOM 811 O O . GLU A 1 103 ? 13.173 1.413 8.882 1.00 88.88 103 GLU A O 1
ATOM 816 N N . THR A 1 104 ? 13.856 3.238 7.773 1.00 84.00 104 THR A N 1
ATOM 817 C CA . THR A 1 104 ? 14.780 2.493 6.918 1.00 84.00 104 THR A CA 1
ATOM 818 C C . THR A 1 104 ? 15.956 1.997 7.745 1.00 84.00 104 THR A C 1
ATOM 820 O O . THR A 1 104 ? 16.571 2.785 8.465 1.00 84.00 104 THR A O 1
ATOM 823 N N . LYS A 1 105 ? 16.270 0.707 7.610 1.00 65.25 105 LYS A N 1
ATOM 824 C CA . LYS A 1 105 ? 17.477 0.097 8.182 1.00 65.25 105 LYS A CA 1
ATOM 825 C C . LYS A 1 105 ? 18.758 0.631 7.552 1.00 65.25 105 LYS A C 1
ATOM 827 O O . LYS A 1 105 ? 18.731 0.941 6.339 1.00 65.25 105 LYS A O 1
#

pLDDT: mean 91.81, std 4.81, range [65.25, 97.75]